Protein AF-A0A438ICW6-F1 (afdb_monomer)

Radius of gyration: 15.06 Å; Cα contacts (8 Å, |Δi|>4): 76; chains: 1; bounding box: 28×29×47 Å

Nearest PDB structures (foldseek):
  8w53-assembly1_B  TM=8.744E-01  e=1.116E-03  Lycium barbarum
  8w53-assembly2_A  TM=8.627E-01  e=9.841E-03  Lycium barbarum
  8hoj-assembly1_A  TM=7.916E-01  e=1.480E-02  Scutellaria baicalensis
  6llw-assembly1_A  TM=7.657E-01  e=5.034E-02  Fagopyrum esculentum
  6lg0-assembly1_B  TM=7.378E-01  e=7.571E-02  Scutellaria baicalensis

Organism: Vitis vinifera (NCBI:txid29760)

Secondary structure (DSSP, 8-state):
-EEEEE-PPSSHHHHHHHHHHHHHHHHH-TTEEEEE-----SS--S-HHHHHHHHHSPPP--------------PPP-------

Mean predicted aligned error: 12.37 Å

Foldseek 3Di:
DAEAEAEFDDDDVRVVVSLVVQVVCCVVPVPYAYEYEDDDDPDCPVPPVVVVVVQQDDDPPPPPPDDDDDDDPDDTRDHDHDDD

pLDDT: mean 71.2, std 18.38, range [31.77, 91.94]

Structure (mmCIF, N/CA/C/O backbone):
data_AF-A0A438ICW6-F1
#
_entry.id   AF-A0A438ICW6-F1
#
loop_
_atom_site.group_PDB
_atom_site.id
_atom_site.type_symbol
_atom_site.label_atom_id
_atom_site.label_alt_id
_atom_site.label_comp_id
_atom_site.label_asym_id
_atom_site.label_entity_id
_atom_site.label_seq_id
_atom_site.pdbx_PDB_ins_code
_atom_site.Cartn_x
_atom_site.Cartn_y
_atom_site.Cartn_z
_atom_site.occupancy
_atom_site.B_iso_or_equiv
_atom_site.auth_seq_id
_atom_site.auth_comp_id
_atom_site.auth_asym_id
_atom_site.auth_atom_id
_atom_site.pdbx_PDB_model_num
ATOM 1 N N . MET A 1 1 ? -13.393 -4.774 14.305 1.00 67.75 1 MET A N 1
ATOM 2 C 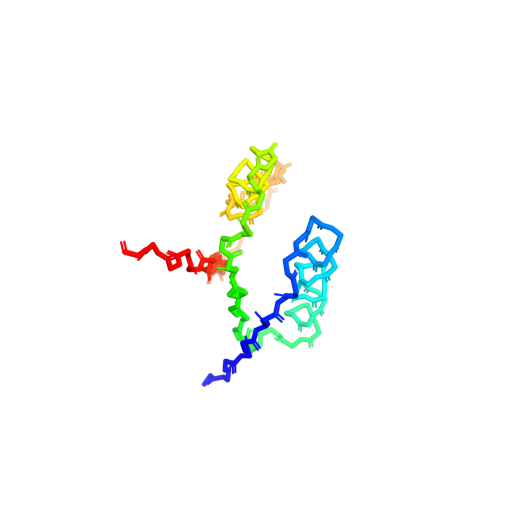CA . MET A 1 1 ? -12.332 -4.077 13.543 1.00 67.75 1 MET A CA 1
ATOM 3 C C . MET A 1 1 ? -12.714 -4.123 12.074 1.00 67.75 1 MET A C 1
ATOM 5 O O . MET A 1 1 ? -13.226 -5.154 11.654 1.00 67.75 1 MET A O 1
ATOM 9 N N . LYS A 1 2 ? -12.569 -3.026 11.325 1.00 83.31 2 LYS A N 1
ATOM 10 C CA . LYS A 1 2 ? -12.928 -2.977 9.895 1.00 83.31 2 LYS A CA 1
ATOM 11 C C . LYS A 1 2 ? -11.641 -2.943 9.068 1.00 83.31 2 LYS A C 1
ATOM 13 O O . LYS A 1 2 ? -10.724 -2.203 9.417 1.00 83.31 2 LYS A O 1
ATOM 18 N N . ASN A 1 3 ? -11.575 -3.764 8.023 1.00 88.69 3 ASN A N 1
ATOM 19 C CA . ASN A 1 3 ? -10.427 -3.842 7.121 1.00 88.69 3 ASN A CA 1
ATOM 20 C C . ASN A 1 3 ? -10.784 -3.206 5.772 1.00 88.69 3 ASN A C 1
ATOM 22 O O . ASN A 1 3 ? -11.853 -3.485 5.228 1.00 88.69 3 ASN A O 1
ATOM 26 N N . VAL A 1 4 ? -9.899 -2.358 5.260 1.00 88.12 4 VAL A N 1
ATOM 27 C CA . VAL A 1 4 ? -9.988 -1.732 3.943 1.00 88.12 4 VAL A CA 1
ATOM 28 C C . VAL A 1 4 ? -8.852 -2.273 3.085 1.00 88.12 4 VAL A C 1
ATOM 30 O O . VAL A 1 4 ? -7.678 -2.135 3.426 1.00 88.12 4 VAL A O 1
ATOM 33 N N . VAL A 1 5 ? -9.206 -2.872 1.951 1.00 90.31 5 VAL A N 1
ATOM 34 C CA . VAL A 1 5 ? -8.236 -3.403 0.994 1.00 90.31 5 VAL A CA 1
ATOM 35 C C . VAL A 1 5 ? -8.080 -2.418 -0.160 1.00 90.31 5 VAL A C 1
ATOM 37 O O . VAL A 1 5 ? -9.056 -2.034 -0.798 1.00 90.31 5 VAL A O 1
ATOM 40 N N . LEU A 1 6 ? -6.843 -2.007 -0.411 1.00 89.75 6 LEU A N 1
ATOM 41 C CA . LEU A 1 6 ? -6.440 -1.062 -1.442 1.00 89.75 6 LEU A CA 1
ATOM 42 C C . LEU A 1 6 ? -5.714 -1.813 -2.563 1.00 89.75 6 LEU A C 1
ATOM 44 O O . LEU A 1 6 ? -4.724 -2.494 -2.306 1.00 89.75 6 LEU A O 1
ATOM 48 N N . TYR A 1 7 ? -6.194 -1.675 -3.801 1.00 89.94 7 TYR A N 1
ATOM 49 C CA . TYR A 1 7 ? -5.638 -2.356 -4.975 1.00 89.94 7 TYR A CA 1
ATOM 50 C C . TYR A 1 7 ? -5.116 -1.335 -6.005 1.00 89.94 7 TYR A C 1
ATOM 52 O O . TYR A 1 7 ? -5.881 -0.886 -6.862 1.00 89.94 7 TYR A O 1
ATOM 60 N N . PRO A 1 8 ? -3.845 -0.893 -5.903 1.00 86.50 8 PRO A N 1
ATOM 61 C CA . PRO A 1 8 ? -3.216 -0.049 -6.915 1.00 86.50 8 PRO A CA 1
ATOM 62 C C . PRO A 1 8 ? -3.119 -0.736 -8.280 1.00 86.50 8 PRO A C 1
ATOM 64 O O . PRO A 1 8 ? -2.830 -1.927 -8.385 1.00 86.50 8 PRO A O 1
ATOM 67 N N . SER A 1 9 ? -3.245 0.069 -9.336 1.00 84.69 9 SER A N 1
ATOM 68 C CA . SER A 1 9 ? -2.769 -0.306 -10.670 1.00 84.69 9 SER A CA 1
ATOM 69 C C . SER A 1 9 ? -1.239 -0.491 -10.659 1.00 84.69 9 SER A C 1
ATOM 71 O O . SER A 1 9 ? -0.556 0.210 -9.906 1.00 84.69 9 SER A O 1
ATOM 73 N N . PRO A 1 10 ? -0.666 -1.388 -11.481 1.00 78.19 10 PRO A N 1
ATOM 74 C CA . PRO A 1 10 ? 0.780 -1.528 -11.618 1.00 78.19 10 PRO A CA 1
ATOM 75 C C . PRO A 1 10 ? 1.492 -0.196 -11.907 1.00 78.19 10 PRO A C 1
ATOM 77 O O . PRO A 1 10 ? 1.067 0.593 -12.752 1.00 78.19 10 PRO A O 1
ATOM 80 N N . GLY A 1 11 ? 2.609 0.043 -11.217 1.00 82.44 11 GLY A N 1
ATOM 81 C CA . GLY A 1 11 ? 3.462 1.221 -11.399 1.00 82.44 11 GLY A CA 1
ATOM 82 C C . GLY A 1 11 ? 3.735 1.989 -10.103 1.00 82.44 11 GLY A C 1
ATOM 83 O O . GLY A 1 11 ? 2.896 2.058 -9.206 1.00 82.44 11 GLY A O 1
ATOM 84 N N . 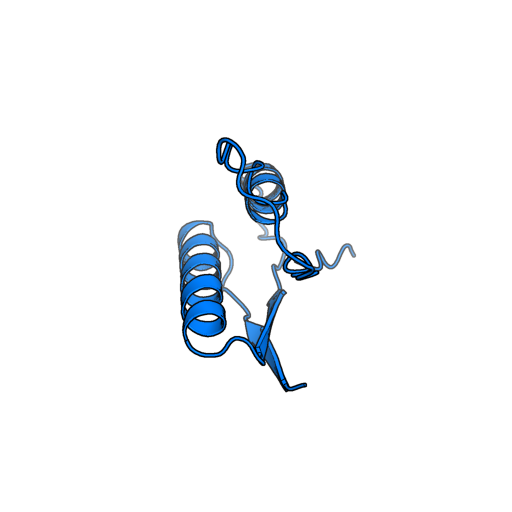MET A 1 12 ? 4.923 2.596 -10.011 1.00 83.50 12 MET A N 1
ATOM 85 C CA . MET A 1 12 ? 5.384 3.249 -8.778 1.00 83.50 12 MET A CA 1
ATOM 86 C C . MET A 1 12 ? 4.513 4.437 -8.356 1.00 83.50 12 MET A C 1
ATOM 88 O O . MET A 1 12 ? 4.239 4.574 -7.170 1.00 83.50 12 MET A O 1
ATOM 92 N N . GLY A 1 13 ? 4.035 5.259 -9.298 1.00 85.12 13 GLY A N 1
ATOM 93 C CA . GLY A 1 13 ? 3.161 6.396 -8.979 1.00 85.12 13 GLY A CA 1
ATOM 94 C C . GLY A 1 13 ? 1.863 5.955 -8.300 1.00 85.12 13 GLY A C 1
ATOM 95 O O . GLY A 1 13 ? 1.530 6.443 -7.226 1.00 85.12 13 GLY A O 1
ATOM 96 N N . HIS A 1 14 ? 1.190 4.950 -8.868 1.00 85.81 14 HIS A N 1
ATOM 97 C CA . HIS A 1 14 ? -0.020 4.375 -8.282 1.00 85.81 14 HIS A CA 1
ATOM 98 C C . HIS A 1 14 ? 0.248 3.764 -6.900 1.00 85.81 14 HIS A C 1
ATOM 100 O O . HIS A 1 14 ? -0.537 3.973 -5.979 1.00 85.81 14 HIS A O 1
ATOM 106 N N . LEU A 1 15 ? 1.363 3.045 -6.727 1.00 86.88 15 LEU A N 1
ATOM 107 C CA . LEU A 1 15 ? 1.714 2.442 -5.441 1.00 86.88 15 LEU A CA 1
ATOM 108 C C . LEU A 1 15 ? 1.969 3.495 -4.353 1.00 86.88 15 LEU A C 1
ATOM 110 O O . LEU A 1 15 ? 1.411 3.382 -3.262 1.00 86.88 15 LEU A O 1
ATOM 114 N N . ILE A 1 16 ? 2.775 4.518 -4.652 1.00 87.12 16 ILE A N 1
ATOM 115 C CA . ILE A 1 16 ? 3.096 5.593 -3.704 1.00 87.12 16 ILE A CA 1
ATOM 116 C C . ILE A 1 16 ? 1.815 6.305 -3.266 1.00 87.12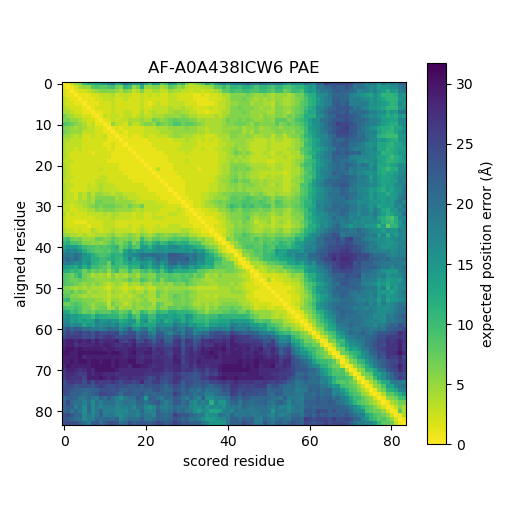 16 ILE A C 1
ATOM 118 O O . ILE A 1 16 ? 1.565 6.430 -2.066 1.00 87.12 16 ILE A O 1
ATOM 122 N N . SER A 1 17 ? 0.954 6.676 -4.217 1.00 90.19 17 SER A N 1
ATOM 123 C CA . SER A 1 17 ? -0.316 7.334 -3.908 1.00 90.19 17 SER A CA 1
ATOM 124 C C . SER A 1 17 ? -1.234 6.469 -3.038 1.00 90.19 17 SER A C 1
ATOM 126 O O . SER A 1 17 ? -1.849 6.986 -2.108 1.00 90.19 17 SER A O 1
ATOM 128 N N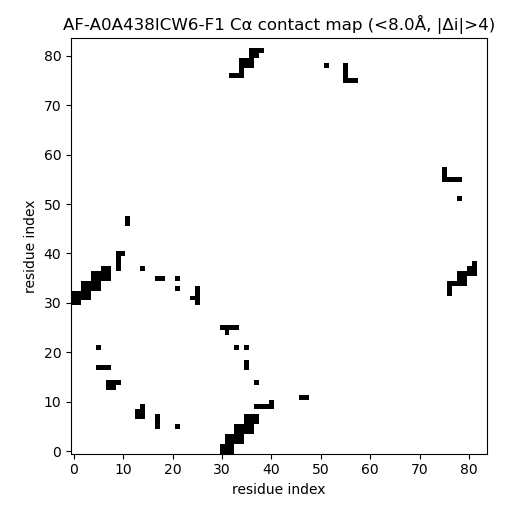 . MET A 1 18 ? -1.306 5.152 -3.271 1.00 91.19 18 MET A N 1
ATOM 129 C CA . MET A 1 18 ? -2.119 4.263 -2.426 1.00 91.19 18 MET A CA 1
ATOM 130 C C . MET A 1 18 ? -1.542 4.098 -1.015 1.00 91.19 18 MET A C 1
ATOM 132 O O . MET A 1 18 ? -2.307 3.962 -0.058 1.00 91.19 18 MET A O 1
ATOM 136 N N . VAL A 1 19 ? -0.216 4.136 -0.859 1.00 89.06 19 VAL A N 1
ATOM 137 C CA . VAL A 1 19 ? 0.437 4.121 0.460 1.00 89.06 19 VAL A CA 1
ATOM 138 C C . VAL A 1 19 ? 0.135 5.399 1.237 1.00 89.06 19 VAL A C 1
ATOM 140 O O . VAL A 1 19 ? -0.232 5.324 2.410 1.00 89.06 19 VAL A O 1
ATOM 143 N N . GLU A 1 20 ? 0.269 6.563 0.607 1.00 91.12 20 GLU A N 1
ATOM 144 C CA . GLU A 1 20 ? -0.020 7.853 1.244 1.00 91.12 20 GLU A CA 1
ATOM 145 C C . GLU A 1 20 ? -1.496 7.982 1.616 1.00 91.12 20 GLU A C 1
ATOM 147 O O . GLU A 1 20 ? -1.819 8.360 2.744 1.00 91.12 20 GLU A O 1
ATOM 152 N N . LEU A 1 21 ? -2.389 7.557 0.719 1.00 90.56 21 LEU A N 1
ATOM 153 C CA . LEU A 1 21 ? -3.817 7.471 1.001 1.00 90.56 21 LEU A CA 1
ATOM 154 C C . LEU A 1 21 ? -4.096 6.551 2.198 1.00 90.56 21 LEU A C 1
ATOM 156 O O . LEU A 1 21 ? -4.875 6.903 3.082 1.00 90.56 21 LEU A O 1
ATOM 160 N N . GLY A 1 22 ? -3.435 5.393 2.261 1.00 90.00 22 GLY A N 1
ATOM 161 C CA . GLY A 1 22 ? -3.556 4.478 3.390 1.00 90.00 22 GLY A CA 1
ATOM 162 C C . GLY A 1 22 ? -3.137 5.127 4.714 1.00 90.00 22 GLY A C 1
ATOM 163 O O . GLY A 1 22 ? -3.872 5.067 5.701 1.00 90.00 22 GLY A O 1
ATOM 164 N N . LYS A 1 23 ? -1.992 5.815 4.738 1.00 88.88 23 LYS A N 1
ATOM 165 C CA . LYS A 1 23 ? -1.532 6.544 5.932 1.00 88.88 23 LYS A CA 1
ATOM 166 C C . LYS A 1 23 ? -2.564 7.579 6.388 1.00 88.88 23 LYS A C 1
ATOM 168 O O . LYS A 1 23 ? -2.929 7.580 7.562 1.00 88.88 23 LYS A O 1
ATOM 173 N N . LEU A 1 24 ? -3.093 8.374 5.456 1.00 90.94 24 LEU A N 1
ATOM 174 C CA . LEU A 1 24 ? -4.082 9.416 5.743 1.00 90.94 24 LEU A CA 1
ATOM 175 C C . LEU A 1 24 ? -5.387 8.848 6.328 1.00 90.94 24 LEU A C 1
ATOM 177 O O . LEU A 1 24 ? -5.956 9.416 7.263 1.00 90.94 24 LEU A O 1
ATOM 181 N N . ILE A 1 25 ? -5.860 7.713 5.804 1.00 90.56 25 ILE A N 1
ATOM 182 C CA . ILE A 1 25 ? -7.075 7.050 6.296 1.00 90.56 25 ILE A CA 1
ATOM 183 C C . ILE A 1 25 ? -6.863 6.504 7.713 1.00 90.56 25 ILE A C 1
ATOM 185 O O . ILE A 1 25 ? -7.746 6.673 8.552 1.00 90.56 25 ILE A O 1
ATOM 189 N N . VAL A 1 26 ? -5.719 5.872 8.006 1.00 88.50 26 VAL A N 1
ATOM 190 C CA . VAL A 1 26 ? -5.414 5.373 9.365 1.00 88.50 26 VAL A CA 1
ATOM 191 C C . VAL A 1 26 ? -5.276 6.524 10.362 1.00 88.50 26 VAL A C 1
ATOM 193 O O . VAL A 1 26 ? -5.662 6.375 11.522 1.00 88.50 26 VAL A O 1
ATOM 196 N N . GLU A 1 27 ? -4.745 7.666 9.924 1.00 90.00 27 GLU A N 1
ATOM 197 C CA . GLU A 1 27 ? -4.628 8.872 10.745 1.00 90.00 27 GLU A CA 1
ATOM 198 C C . GLU A 1 27 ? -6.002 9.428 11.146 1.00 90.00 27 GLU A C 1
ATOM 200 O O . GLU A 1 27 ? -6.227 9.717 12.320 1.00 90.00 27 GLU A O 1
ATOM 205 N N . HIS A 1 28 ? -6.949 9.490 10.206 1.00 91.94 28 HIS A N 1
ATOM 206 C CA . HIS A 1 28 ? -8.314 9.952 10.486 1.00 91.94 28 HIS A CA 1
ATOM 207 C C . HIS A 1 28 ? -9.172 8.900 11.201 1.00 91.94 28 HIS A C 1
ATOM 209 O O . HIS A 1 28 ? -10.050 9.239 11.996 1.00 91.94 28 HIS A O 1
ATOM 215 N N . TYR A 1 29 ? -8.929 7.618 10.931 1.00 91.06 29 TYR A N 1
ATOM 216 C CA . TYR A 1 29 ? -9.718 6.506 11.447 1.00 91.06 29 TYR A CA 1
ATOM 217 C C . TYR A 1 29 ? -8.810 5.432 12.062 1.00 91.06 29 TYR A C 1
ATOM 219 O O . TYR A 1 29 ? -8.584 4.379 11.459 1.00 91.06 29 TYR A O 1
ATOM 227 N N . PRO A 1 30 ? -8.348 5.629 13.310 1.00 86.06 30 PRO A N 1
ATOM 228 C CA . PRO A 1 30 ? -7.380 4.737 13.955 1.00 86.06 30 PRO A CA 1
ATOM 229 C C . PRO A 1 30 ? -7.913 3.323 14.243 1.00 86.06 30 PRO A C 1
ATOM 231 O O . PRO A 1 30 ? -7.150 2.447 14.640 1.00 86.06 30 PRO A O 1
ATOM 234 N N . SER A 1 31 ? -9.217 3.089 14.063 1.00 88.25 31 SER A N 1
ATOM 235 C CA . SER A 1 31 ? -9.864 1.778 14.203 1.00 88.25 31 SER A CA 1
ATOM 236 C C . SER A 1 31 ? -9.898 0.957 12.904 1.00 88.25 31 SER A C 1
ATOM 238 O O . SER A 1 31 ? -10.348 -0.197 12.925 1.00 88.25 31 SER A O 1
ATOM 240 N N . LEU A 1 32 ? -9.452 1.537 11.782 1.00 85.94 32 LEU A N 1
ATOM 241 C CA . LEU A 1 32 ? -9.340 0.860 10.494 1.00 85.94 32 LEU A CA 1
ATOM 242 C C . LEU A 1 32 ? -7.971 0.197 10.343 1.00 85.94 32 LEU A C 1
ATOM 244 O O . LEU A 1 32 ? -6.936 0.768 10.673 1.00 85.94 32 LEU A O 1
ATOM 248 N N . CYS A 1 33 ? -7.980 -1.012 9.792 1.00 86.38 33 CYS A N 1
ATOM 249 C CA . CYS A 1 33 ? -6.788 -1.643 9.237 1.00 86.38 33 CYS A CA 1
ATOM 250 C C . CYS A 1 33 ? -6.798 -1.464 7.722 1.00 86.38 33 CYS A C 1
ATOM 252 O O . CYS A 1 33 ? -7.853 -1.592 7.100 1.00 86.38 33 CYS A O 1
ATOM 254 N N . ILE A 1 34 ? -5.633 -1.180 7.144 1.00 88.69 34 ILE A N 1
ATOM 255 C CA . ILE A 1 34 ? -5.478 -1.019 5.699 1.00 88.69 34 ILE A CA 1
ATOM 256 C C . ILE A 1 34 ? -4.503 -2.059 5.182 1.00 88.69 34 ILE A C 1
ATOM 258 O O . ILE A 1 34 ? -3.398 -2.204 5.706 1.00 88.69 34 ILE A O 1
ATOM 262 N N . THR A 1 35 ? -4.914 -2.764 4.136 1.00 88.88 35 THR A N 1
ATOM 263 C CA . THR A 1 35 ? -4.092 -3.739 3.425 1.00 88.8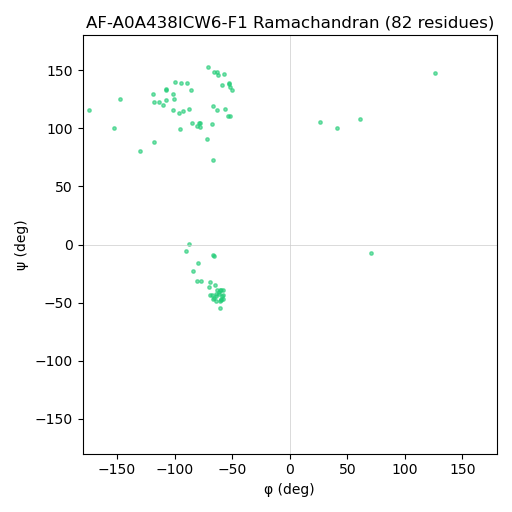8 35 THR A CA 1
ATOM 264 C C . THR A 1 35 ? -3.919 -3.279 1.986 1.00 88.88 35 THR A C 1
ATOM 266 O O . THR A 1 35 ? -4.904 -3.093 1.280 1.00 88.88 35 THR A O 1
ATOM 269 N N . ILE A 1 36 ? -2.677 -3.097 1.539 1.00 86.75 36 ILE A N 1
ATOM 270 C CA . ILE A 1 36 ? -2.369 -2.716 0.156 1.00 86.75 36 ILE A CA 1
ATOM 271 C C . ILE A 1 36 ? -1.912 -3.965 -0.590 1.00 86.75 36 ILE A C 1
ATOM 273 O O . ILE A 1 36 ? -0.879 -4.544 -0.254 1.00 86.75 36 ILE A O 1
ATOM 277 N N . LEU A 1 37 ? -2.687 -4.377 -1.591 1.00 84.88 37 LEU A N 1
ATOM 278 C CA . LEU A 1 37 ? -2.379 -5.519 -2.441 1.00 84.88 37 LEU A CA 1
ATOM 279 C C . LEU A 1 37 ? -1.615 -5.044 -3.669 1.00 84.88 37 LEU A C 1
ATOM 281 O O . LEU A 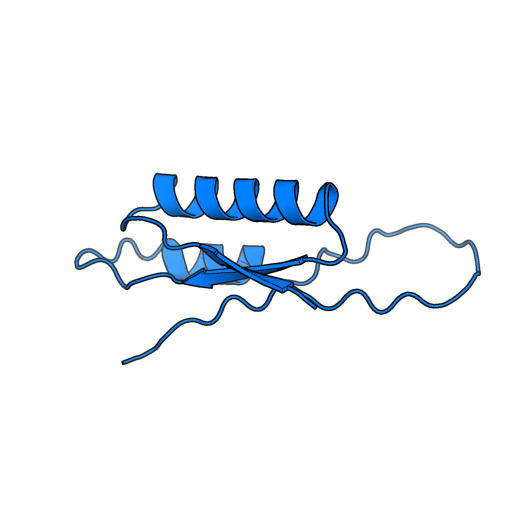1 37 ? -2.143 -4.315 -4.504 1.00 84.88 37 LEU A O 1
ATOM 285 N N . THR A 1 38 ? -0.363 -5.468 -3.777 1.00 76.75 38 THR A N 1
ATOM 286 C CA . THR A 1 38 ? 0.470 -5.180 -4.943 1.00 76.75 38 THR A CA 1
ATOM 287 C C . THR A 1 38 ? 0.521 -6.394 -5.851 1.00 76.75 38 THR A C 1
ATOM 289 O O . THR A 1 38 ? 0.796 -7.502 -5.399 1.00 76.75 38 THR A O 1
ATOM 292 N N . ILE A 1 39 ? 0.257 -6.177 -7.137 1.00 73.81 39 ILE A N 1
ATOM 293 C CA . ILE A 1 39 ? 0.526 -7.168 -8.175 1.00 73.81 39 ILE A CA 1
ATOM 294 C C . ILE A 1 39 ? 1.885 -6.902 -8.804 1.00 73.81 39 ILE A C 1
ATOM 296 O O . ILE A 1 39 ? 2.256 -5.752 -9.056 1.00 73.81 39 ILE A O 1
ATOM 300 N N . THR A 1 40 ? 2.629 -7.975 -9.055 1.00 68.19 40 THR A N 1
ATOM 301 C CA . THR A 1 40 ? 3.889 -7.908 -9.790 1.00 68.19 40 THR A CA 1
ATOM 302 C C . THR A 1 40 ? 3.589 -7.419 -11.202 1.00 68.19 40 THR A C 1
ATOM 304 O O . THR A 1 40 ? 2.858 -8.063 -11.954 1.00 68.19 40 THR A O 1
ATOM 307 N N . ALA A 1 41 ? 4.105 -6.242 -11.549 1.00 66.12 41 ALA A N 1
ATOM 308 C CA . ALA A 1 41 ? 3.982 -5.722 -12.899 1.00 66.12 41 ALA A CA 1
ATOM 309 C C . ALA A 1 41 ? 4.772 -6.622 -13.874 1.00 66.12 41 ALA A C 1
ATOM 311 O O . ALA A 1 41 ? 5.813 -7.157 -13.492 1.00 66.12 41 ALA A O 1
ATOM 312 N N . PRO A 1 42 ? 4.338 -6.766 -15.141 1.00 62.47 42 PRO A N 1
ATOM 313 C CA . PRO A 1 42 ? 5.094 -7.508 -16.156 1.00 62.47 42 PRO A CA 1
ATOM 314 C C . PRO A 1 42 ? 6.440 -6.850 -16.514 1.00 62.47 42 PRO A C 1
ATOM 316 O O . PRO A 1 42 ? 7.262 -7.453 -17.195 1.00 62.47 42 PRO A O 1
ATOM 319 N N . PHE A 1 43 ? 6.670 -5.624 -16.042 1.00 62.91 43 PHE A N 1
ATOM 320 C CA . PHE A 1 43 ? 7.961 -4.952 -16.021 1.00 62.91 43 PHE A CA 1
ATOM 321 C C . PHE A 1 43 ? 8.431 -4.842 -14.564 1.00 62.91 43 PHE A C 1
ATOM 323 O O . PHE A 1 43 ? 7.766 -4.221 -13.738 1.00 62.91 43 PHE A O 1
ATOM 330 N N . ASP A 1 44 ? 9.577 -5.431 -14.233 1.00 65.31 44 ASP A N 1
ATOM 331 C CA . ASP A 1 44 ? 10.221 -5.201 -12.940 1.00 65.31 44 ASP A CA 1
ATOM 332 C C . ASP A 1 44 ? 11.288 -4.118 -13.112 1.00 65.31 44 ASP A C 1
ATOM 334 O O . ASP A 1 44 ? 12.272 -4.298 -13.828 1.00 65.31 44 ASP A O 1
ATOM 338 N N . THR A 1 45 ? 11.074 -2.960 -12.490 1.00 66.56 45 THR A N 1
ATOM 339 C CA . THR A 1 45 ? 12.069 -1.877 -12.451 1.00 66.56 45 THR A CA 1
ATOM 340 C C . THR A 1 45 ? 13.035 -2.025 -11.275 1.00 66.56 45 THR A C 1
ATOM 342 O O . THR A 1 45 ? 13.877 -1.153 -11.066 1.00 66.56 45 THR A O 1
ATOM 345 N N . GLY A 1 46 ? 12.896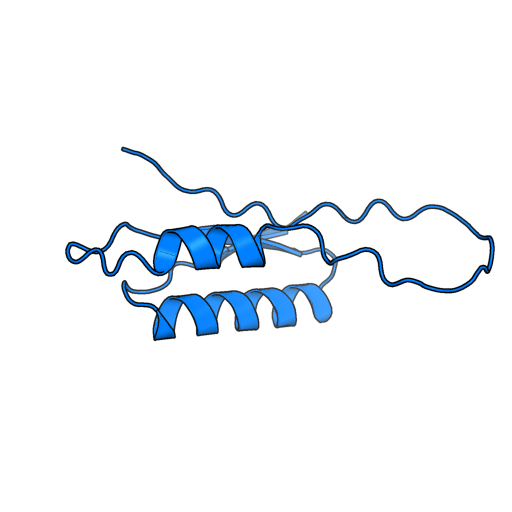 -3.075 -10.459 1.00 70.38 46 GLY A N 1
ATOM 346 C CA . GLY A 1 46 ? 13.674 -3.309 -9.242 1.00 70.38 46 GLY A CA 1
ATOM 347 C C . GLY A 1 46 ? 13.340 -2.357 -8.087 1.00 70.38 46 GLY A C 1
ATOM 348 O O . GLY A 1 46 ? 13.809 -2.559 -6.971 1.00 70.38 46 GLY A O 1
ATOM 349 N N . ALA A 1 47 ? 12.514 -1.329 -8.316 1.00 73.06 47 ALA A N 1
ATOM 350 C CA . ALA A 1 47 ? 12.210 -0.285 -7.336 1.00 73.06 47 ALA A CA 1
ATOM 351 C C . ALA A 1 47 ? 11.094 -0.669 -6.347 1.00 73.06 47 ALA A C 1
ATOM 353 O O . ALA A 1 47 ? 11.020 -0.118 -5.247 1.00 73.06 47 ALA A O 1
ATOM 354 N N . THR A 1 48 ? 10.229 -1.621 -6.707 1.00 76.50 48 THR A N 1
ATOM 355 C CA . THR A 1 48 ? 9.061 -1.993 -5.895 1.00 76.50 48 THR A CA 1
ATOM 356 C C . THR A 1 48 ? 9.453 -2.704 -4.598 1.00 76.50 48 THR A C 1
ATOM 358 O O . THR A 1 48 ? 8.930 -2.367 -3.539 1.00 76.50 48 THR A O 1
ATOM 361 N N . GLY A 1 49 ? 10.406 -3.639 -4.650 1.00 78.00 49 GLY A N 1
ATOM 362 C CA . GLY A 1 49 ? 10.880 -4.376 -3.470 1.00 78.00 49 GLY A CA 1
ATOM 363 C C . GLY A 1 49 ? 11.490 -3.473 -2.386 1.00 78.00 49 GLY A C 1
ATOM 364 O O . GLY A 1 49 ? 11.007 -3.491 -1.251 1.00 78.00 49 GLY A O 1
ATOM 365 N N . PRO A 1 50 ? 12.497 -2.637 -2.715 1.00 81.00 50 PRO A N 1
ATOM 366 C CA . PRO A 1 50 ? 13.088 -1.685 -1.775 1.00 81.00 50 PRO A CA 1
ATOM 367 C C . PRO A 1 50 ? 12.064 -0.709 -1.188 1.00 81.00 50 PRO A C 1
ATOM 369 O O . PRO A 1 50 ? 12.103 -0.424 0.008 1.00 81.00 50 PRO A O 1
ATOM 372 N N . TYR A 1 51 ? 11.115 -0.235 -2.002 1.00 81.31 51 TYR A N 1
ATOM 373 C CA . TYR A 1 51 ? 10.067 0.672 -1.538 1.00 81.31 51 TYR A CA 1
ATOM 374 C C . TYR A 1 51 ? 9.126 0.003 -0.529 1.00 81.31 51 TYR A C 1
ATOM 376 O O . TYR A 1 51 ? 8.872 0.565 0.535 1.00 81.31 51 TYR A O 1
ATOM 384 N N . ILE A 1 52 ? 8.659 -1.218 -0.812 1.00 80.94 52 ILE A N 1
ATOM 385 C CA . ILE A 1 52 ? 7.834 -1.983 0.134 1.00 80.94 52 ILE A CA 1
ATOM 386 C C . ILE A 1 52 ? 8.601 -2.205 1.441 1.00 80.94 52 ILE A C 1
ATOM 388 O O . ILE A 1 52 ? 8.051 -1.960 2.511 1.00 80.94 52 ILE A O 1
ATOM 392 N N . SER A 1 53 ? 9.884 -2.577 1.372 1.00 82.12 53 SER A N 1
ATOM 393 C CA . SER A 1 53 ? 10.714 -2.742 2.571 1.00 82.12 53 SER A CA 1
ATOM 394 C C . SER A 1 53 ? 10.823 -1.453 3.392 1.00 82.12 53 SER A C 1
ATOM 396 O O . SER A 1 53 ? 10.792 -1.515 4.619 1.00 82.12 53 SER A O 1
ATOM 398 N N . ALA A 1 54 ? 10.942 -0.295 2.739 1.00 81.00 54 ALA A N 1
ATOM 399 C CA . ALA A 1 54 ? 11.022 0.997 3.416 1.00 81.00 54 ALA A CA 1
ATOM 400 C C . ALA A 1 54 ? 9.693 1.402 4.076 1.00 81.00 54 ALA A C 1
ATOM 402 O O . ALA A 1 54 ? 9.697 1.985 5.156 1.00 81.00 54 ALA A O 1
ATOM 403 N N . VAL A 1 55 ? 8.553 1.085 3.453 1.00 79.81 55 VAL A N 1
ATOM 404 C CA . VAL A 1 55 ? 7.217 1.419 3.982 1.00 79.81 55 VAL A CA 1
ATOM 405 C C . VAL A 1 55 ? 6.757 0.434 5.062 1.00 79.81 55 VAL A C 1
ATOM 407 O O . VAL A 1 55 ? 6.029 0.827 5.972 1.00 79.81 55 VAL A O 1
ATOM 410 N N . SER A 1 56 ? 7.174 -0.832 4.982 1.00 78.12 56 SER A N 1
ATOM 411 C CA . SER A 1 56 ? 6.909 -1.851 6.006 1.00 78.12 56 SER A CA 1
ATOM 412 C C . SER A 1 56 ? 7.842 -1.763 7.210 1.00 78.12 56 SER A C 1
ATOM 414 O O . SER A 1 56 ? 7.548 -2.369 8.243 1.00 78.12 56 SER A O 1
ATOM 416 N N . ALA A 1 57 ? 8.961 -1.042 7.098 1.00 75.00 57 ALA A N 1
ATOM 417 C CA . ALA A 1 57 ? 9.840 -0.813 8.230 1.00 75.00 57 ALA A CA 1
ATOM 418 C C . ALA A 1 57 ? 9.057 -0.107 9.353 1.00 75.00 57 ALA A C 1
ATOM 420 O O . ALA A 1 57 ? 8.293 0.827 9.077 1.00 75.00 57 ALA A O 1
ATOM 421 N N . PRO A 1 58 ? 9.235 -0.521 10.622 1.00 63.59 58 PRO A N 1
ATOM 422 C CA . PRO A 1 58 ? 8.727 0.256 11.739 1.00 63.59 58 PRO A CA 1
ATOM 423 C C . PRO A 1 58 ? 9.248 1.690 11.594 1.00 63.59 58 PRO A C 1
ATOM 425 O O . PRO A 1 58 ? 10.419 1.855 11.227 1.00 63.59 58 PRO A O 1
ATOM 428 N N . PRO A 1 59 ? 8.428 2.723 11.862 1.00 61.06 59 PRO A N 1
ATOM 429 C CA . PRO A 1 59 ? 8.950 4.079 11.913 1.00 61.06 59 PRO A CA 1
ATOM 430 C C . PRO A 1 59 ? 10.181 4.070 12.831 1.00 61.06 59 PRO A C 1
ATOM 432 O O . PRO A 1 59 ? 10.121 3.435 13.89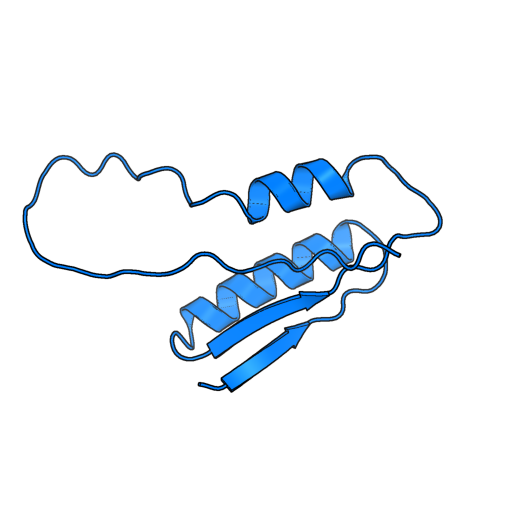3 1.00 61.06 59 PRO A O 1
ATOM 435 N N . PRO A 1 60 ? 11.310 4.682 12.417 1.00 57.53 60 PRO A N 1
ATOM 436 C CA . PRO A 1 60 ? 12.500 4.701 13.251 1.00 57.53 60 PRO A CA 1
ATOM 437 C C . PRO A 1 60 ? 12.089 5.234 14.623 1.00 57.53 60 PRO A C 1
ATOM 439 O O . PRO A 1 60 ? 11.276 6.167 14.670 1.00 57.53 60 PRO A O 1
ATOM 442 N N . PRO A 1 61 ? 12.583 4.638 15.725 1.00 51.59 61 PRO A N 1
ATOM 443 C CA . PRO A 1 61 ? 12.261 5.125 17.051 1.00 51.59 61 PRO A CA 1
ATOM 444 C C . PRO A 1 61 ? 12.614 6.604 17.060 1.00 51.59 61 PRO A C 1
ATOM 446 O O . PRO A 1 61 ? 13.778 6.980 16.924 1.00 51.59 61 PRO A O 1
ATOM 449 N N . SER A 1 62 ? 11.585 7.448 17.124 1.00 56.06 62 SER A N 1
ATOM 450 C CA . SER A 1 62 ? 11.781 8.867 17.333 1.00 56.06 62 SER A CA 1
ATOM 451 C C . SER A 1 62 ? 12.584 8.940 18.619 1.00 56.06 62 SER A C 1
ATOM 453 O O . SER A 1 62 ? 12.124 8.441 19.646 1.00 56.06 62 SER A O 1
ATOM 455 N N . THR A 1 63 ? 13.807 9.460 18.563 1.00 45.91 63 THR A N 1
ATOM 456 C CA . THR A 1 63 ? 14.614 9.735 19.750 1.00 45.91 63 THR A CA 1
ATOM 457 C C . THR A 1 63 ? 13.922 10.858 20.517 1.00 45.91 63 THR A C 1
ATOM 459 O O . THR A 1 63 ? 14.320 12.017 20.465 1.00 45.91 63 THR A O 1
ATOM 462 N N . SER A 1 64 ? 12.803 10.526 21.155 1.00 46.97 64 SER A N 1
ATOM 463 C CA . SER A 1 64 ? 12.148 11.341 22.152 1.00 46.97 64 SER A CA 1
ATOM 464 C C . SER A 1 64 ? 12.965 11.146 23.415 1.00 46.97 64 SER A C 1
ATOM 466 O O . SER A 1 64 ? 12.955 10.079 24.030 1.00 46.97 64 SER A O 1
ATOM 468 N N . THR A 1 65 ? 13.753 12.162 23.743 1.00 46.12 65 THR A N 1
ATOM 469 C CA . THR A 1 65 ? 14.358 12.308 25.058 1.00 46.12 65 THR A CA 1
ATOM 470 C C . THR A 1 65 ? 13.249 12.185 26.101 1.00 46.12 65 THR A C 1
ATOM 472 O O . THR A 1 65 ? 12.373 13.038 26.181 1.00 46.12 65 THR A O 1
ATOM 475 N N . THR A 1 66 ? 13.291 11.079 26.841 1.00 47.44 66 THR A N 1
ATOM 476 C CA . THR A 1 66 ? 12.704 10.823 28.159 1.00 47.44 66 THR A CA 1
ATOM 477 C C . THR A 1 66 ? 11.466 11.642 28.546 1.00 47.44 66 THR A C 1
ATOM 479 O O . THR A 1 66 ? 11.572 12.757 29.050 1.00 47.44 66 THR A O 1
ATOM 482 N N . SER A 1 67 ? 10.297 11.004 28.512 1.00 38.44 67 SER A N 1
ATOM 483 C CA . SER A 1 67 ? 9.278 11.228 29.543 1.00 38.44 67 SER A CA 1
ATOM 484 C C . SER A 1 67 ? 8.494 9.929 29.775 1.00 38.44 67 SER A C 1
ATOM 486 O O . SER A 1 67 ? 8.038 9.323 28.803 1.00 38.44 67 SER A O 1
ATOM 488 N N . PRO A 1 68 ? 8.398 9.418 31.017 1.00 52.81 68 PRO A N 1
ATOM 489 C CA . PRO A 1 68 ? 7.884 8.082 31.271 1.00 52.81 68 PRO A CA 1
ATOM 490 C C . PRO A 1 68 ? 6.363 8.136 31.409 1.00 52.81 68 PRO A C 1
ATOM 492 O O . PRO A 1 68 ? 5.878 8.754 32.349 1.00 52.81 68 PRO A O 1
ATOM 495 N N . SER A 1 69 ? 5.608 7.482 30.519 1.00 38.44 69 SER A N 1
ATOM 496 C CA . SER A 1 69 ? 4.271 6.934 30.825 1.00 38.44 69 SER A CA 1
ATOM 497 C C . SER A 1 69 ? 3.682 6.106 29.674 1.00 38.44 69 SER A C 1
ATOM 499 O O . SER A 1 69 ? 3.350 6.628 28.620 1.00 38.44 69 SER A O 1
ATOM 501 N N . LEU A 1 70 ? 3.510 4.813 29.970 1.00 37.06 70 LEU A N 1
ATOM 502 C CA . LEU A 1 70 ? 2.396 3.923 29.609 1.00 37.06 70 LEU A CA 1
ATOM 503 C C . LEU A 1 70 ? 2.063 3.638 28.124 1.00 37.06 70 LEU A C 1
ATOM 505 O O . LEU A 1 70 ? 1.420 4.413 27.432 1.00 37.06 70 LEU A O 1
ATOM 509 N N . LEU A 1 71 ? 2.384 2.394 27.736 1.00 44.97 71 LEU A N 1
ATOM 510 C CA . LEU A 1 71 ? 1.573 1.459 26.936 1.00 44.97 71 LEU A CA 1
ATOM 511 C C . LEU A 1 71 ? 0.792 2.038 25.736 1.00 44.97 71 LEU A C 1
ATOM 513 O O . LEU A 1 71 ? -0.356 2.449 25.869 1.00 44.97 71 LEU A O 1
ATOM 517 N N . S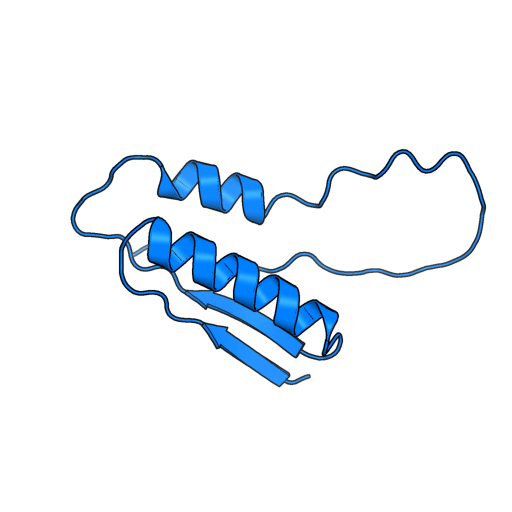ER A 1 72 ? 1.324 1.883 24.518 1.00 37.72 72 SER A N 1
ATOM 518 C CA . SER A 1 72 ? 0.460 1.730 23.339 1.00 37.72 72 SER A CA 1
ATOM 519 C C . SER A 1 72 ? 1.150 0.926 22.237 1.00 37.72 72 SER A C 1
ATOM 521 O O . SER A 1 72 ? 1.997 1.416 21.494 1.00 37.72 72 SER A O 1
ATOM 523 N N . LEU A 1 73 ? 0.793 -0.355 22.165 1.00 45.84 73 LEU A N 1
ATOM 524 C CA . LEU A 1 73 ? 1.183 -1.283 21.112 1.00 45.84 73 LEU A CA 1
ATOM 525 C C . LEU A 1 73 ? 0.433 -0.907 19.818 1.00 45.84 73 LEU A C 1
ATOM 527 O O . LEU A 1 73 ? -0.682 -1.371 19.590 1.00 45.84 73 LEU A O 1
ATOM 531 N N . LYS A 1 74 ? 1.016 -0.045 18.977 1.00 44.56 74 LYS A N 1
ATOM 532 C CA . LYS A 1 74 ? 0.513 0.238 17.621 1.00 44.56 74 LYS A CA 1
ATOM 533 C C . LYS A 1 74 ? 1.287 -0.658 16.649 1.00 44.56 74 LYS A C 1
ATOM 535 O O . LYS A 1 74 ? 2.442 -0.398 16.329 1.00 44.56 74 LYS A O 1
ATOM 540 N N . SER A 1 75 ? 0.665 -1.766 16.266 1.00 47.91 75 SER A N 1
ATOM 541 C CA . SER A 1 75 ? 1.171 -2.737 15.293 1.00 47.91 75 SER A CA 1
ATOM 542 C C . SER A 1 75 ? 1.478 -2.091 13.927 1.00 47.91 75 SER A C 1
ATOM 544 O O . SER A 1 75 ? 0.780 -1.155 13.527 1.00 47.91 75 SER A O 1
ATOM 546 N N . PRO A 1 76 ? 2.502 -2.577 13.196 1.00 49.91 76 PRO A N 1
ATOM 547 C CA . PRO A 1 76 ? 2.853 -2.061 11.874 1.00 49.91 76 PRO A CA 1
ATOM 548 C C . PRO A 1 76 ? 1.806 -2.455 10.813 1.00 49.91 76 PRO A C 1
ATOM 550 O O . PRO A 1 76 ? 1.149 -3.492 10.952 1.00 49.91 76 PRO A O 1
ATOM 553 N N . PRO A 1 77 ? 1.648 -1.667 9.731 1.00 46.75 77 PRO A N 1
ATOM 554 C CA . PRO A 1 77 ? 0.795 -2.041 8.609 1.00 46.75 77 PRO A CA 1
ATOM 555 C C . PRO A 1 77 ? 1.390 -3.255 7.882 1.00 46.75 77 PRO A C 1
ATOM 557 O O . PRO A 1 77 ? 2.508 -3.207 7.368 1.00 46.75 77 PRO A O 1
ATOM 560 N N . LEU A 1 78 ? 0.639 -4.359 7.839 1.00 51.62 78 LEU A N 1
ATOM 561 C CA . LEU A 1 78 ? 1.034 -5.567 7.115 1.00 51.62 78 LEU A CA 1
ATOM 562 C C . LEU A 1 78 ? 0.784 -5.370 5.613 1.00 51.62 78 LEU A C 1
ATOM 564 O O . LEU A 1 78 ? -0.347 -5.480 5.138 1.00 51.62 78 LEU A O 1
ATOM 568 N N . ILE A 1 79 ? 1.847 -5.080 4.861 1.00 51.66 79 ILE A N 1
ATOM 569 C CA . ILE A 1 79 ? 1.840 -5.178 3.396 1.00 51.66 79 ILE A CA 1
ATOM 570 C C . ILE A 1 79 ? 2.043 -6.656 3.054 1.00 51.66 79 ILE A C 1
ATOM 572 O O . ILE A 1 79 ? 3.148 -7.182 3.174 1.00 51.66 79 ILE A O 1
ATOM 576 N N . LEU A 1 80 ? 0.964 -7.351 2.689 1.00 51.78 80 LEU A N 1
ATOM 577 C CA . LEU A 1 80 ? 1.027 -8.760 2.304 1.00 51.78 80 LEU A CA 1
ATOM 578 C C . LEU A 1 80 ? 1.392 -8.850 0.816 1.00 51.78 80 LEU A C 1
ATOM 580 O O . LEU A 1 80 ? 0.571 -8.571 -0.057 1.00 51.78 80 LEU A O 1
ATOM 584 N N . LEU A 1 81 ? 2.644 -9.209 0.531 1.00 50.06 81 LEU A N 1
ATOM 585 C CA . LEU A 1 81 ? 3.120 -9.495 -0.821 1.00 50.06 81 LEU A CA 1
ATOM 586 C C . LEU A 1 81 ? 2.657 -10.913 -1.187 1.00 50.06 81 LEU A C 1
ATOM 588 O O . LEU A 1 81 ? 3.196 -11.895 -0.679 1.00 50.06 81 LEU A O 1
ATOM 592 N N . LEU A 1 82 ? 1.633 -11.021 -2.037 1.00 36.84 82 LEU A N 1
ATOM 593 C CA . LEU A 1 82 ? 1.221 -12.295 -2.628 1.00 36.84 82 LEU A CA 1
ATOM 594 C C . LEU A 1 82 ? 2.327 -12.753 -3.581 1.00 36.84 82 LEU A C 1
ATOM 596 O O . LEU A 1 82 ? 2.496 -12.204 -4.668 1.00 36.84 82 LEU A O 1
ATOM 600 N N . LYS A 1 83 ? 3.119 -13.725 -3.132 1.00 31.77 83 LYS A N 1
ATOM 601 C CA . LYS A 1 83 ? 4.079 -14.435 -3.973 1.00 31.77 83 LYS A CA 1
ATOM 602 C C . LYS A 1 83 ? 3.331 -15.590 -4.662 1.00 31.77 83 LYS A C 1
ATOM 604 O O . LYS A 1 83 ? 2.546 -16.240 -3.969 1.00 31.77 83 LYS A O 1
ATOM 609 N N . PRO A 1 84 ? 3.495 -15.789 -5.982 1.00 38.94 84 PRO A N 1
ATOM 610 C CA . PRO A 1 84 ? 2.894 -16.919 -6.688 1.00 38.94 84 PRO A CA 1
ATOM 611 C C . PRO A 1 84 ? 3.434 -18.262 -6.188 1.00 38.94 84 PRO A C 1
ATOM 613 O O . PRO A 1 84 ? 4.587 -18.290 -5.692 1.00 38.94 84 PRO A O 1
#

Sequence (84 aa):
MKNVVLYPSPGMGHLISMVELGKLIVEHYPSLCITILTITAPFDTGATGPYISAVSAPPPPSTSTTSPSLLSLKSPPLILLLKP

Solvent-accessible surface area (backbone atoms only — not comparable to full-atom values): 5555 Å² total; per-residue (Å²): 130,52,79,46,80,44,74,48,61,73,54,69,70,44,44,53,52,51,51,54,50,45,53,53,48,36,71,78,37,77,67,48,46,61,36,51,46,62,66,85,46,98,67,80,85,72,56,64,64,62,48,50,54,62,69,55,43,71,78,74,81,73,86,70,82,82,79,94,78,83,91,80,90,77,78,75,67,63,67,60,76,76,73,134